Protein AF-A0A949JCH0-F1 (afdb_monomer_lite)

Foldseek 3Di:
DVVVVVVVVVVVVVVVVVVVVVVLVVLLVVVCVCDVDLVSLLVPDPLVVLVVCCVVVRLVRSLVVSCVVRVNDDSVSSSVSSVPRD

Structure (mmCIF, N/CA/C/O backbone):
data_AF-A0A949JCH0-F1
#
_entry.id   AF-A0A949JCH0-F1
#
loop_
_atom_site.group_PDB
_atom_site.id
_atom_site.type_symbol
_atom_site.label_atom_id
_atom_site.label_alt_id
_atom_site.label_comp_id
_atom_site.label_asym_id
_atom_site.label_entity_id
_atom_site.label_seq_id
_atom_site.pdbx_PDB_ins_code
_atom_site.Cartn_x
_atom_site.Cartn_y
_atom_site.Cartn_z
_atom_site.occupancy
_atom_site.B_iso_or_equiv
_atom_site.auth_seq_id
_atom_site.auth_comp_id
_atom_site.auth_asym_id
_atom_site.auth_atom_id
_atom_site.pdbx_PDB_model_num
ATOM 1 N N . MET A 1 1 ? 33.868 -33.322 -7.072 1.00 67.56 1 MET A N 1
ATOM 2 C CA . MET A 1 1 ? 32.392 -33.202 -7.104 1.00 67.56 1 MET A CA 1
ATOM 3 C C . MET A 1 1 ? 31.849 -32.153 -6.136 1.00 67.56 1 MET A C 1
ATOM 5 O O . MET A 1 1 ? 31.198 -31.236 -6.609 1.00 67.56 1 MET A O 1
ATOM 9 N N . LEU A 1 2 ? 32.163 -32.200 -4.832 1.00 77.12 2 LEU A N 1
ATOM 10 C CA . LEU A 1 2 ? 31.628 -31.249 -3.835 1.00 77.12 2 LEU A CA 1
ATOM 11 C C . LEU A 1 2 ? 31.887 -29.760 -4.161 1.00 77.12 2 LEU A C 1
ATOM 13 O O . LEU A 1 2 ? 30.979 -28.943 -4.068 1.00 77.12 2 LEU A O 1
ATOM 17 N N . LYS A 1 3 ? 33.099 -29.415 -4.623 1.00 75.69 3 LYS A N 1
ATOM 18 C CA . LYS A 1 3 ? 33.450 -28.042 -5.043 1.00 75.69 3 LYS A CA 1
ATOM 19 C C . LYS A 1 3 ? 32.609 -27.540 -6.227 1.00 75.69 3 LYS A C 1
ATOM 21 O O . LYS A 1 3 ? 32.274 -26.366 -6.271 1.00 75.69 3 LYS A O 1
ATOM 26 N N . LEU A 1 4 ? 32.245 -28.429 -7.157 1.00 85.75 4 LEU A N 1
ATOM 27 C CA . LEU A 1 4 ? 31.433 -28.085 -8.329 1.00 85.75 4 LEU A CA 1
ATOM 28 C C . LEU A 1 4 ? 29.976 -27.803 -7.924 1.00 85.75 4 LEU A C 1
ATOM 30 O O . LEU A 1 4 ? 29.377 -26.845 -8.396 1.00 85.75 4 LEU A O 1
ATOM 34 N N . ILE A 1 5 ? 29.442 -28.607 -6.997 1.00 86.31 5 ILE A N 1
ATOM 35 C CA . ILE A 1 5 ? 28.094 -28.432 -6.437 1.00 86.31 5 ILE A CA 1
ATOM 36 C C . ILE A 1 5 ? 28.009 -27.115 -5.656 1.00 86.31 5 ILE A C 1
ATOM 38 O O . ILE A 1 5 ? 27.066 -26.356 -5.849 1.00 86.31 5 ILE A O 1
ATOM 42 N N . LEU A 1 6 ? 29.017 -26.806 -4.831 1.00 88.69 6 LEU A N 1
ATOM 43 C CA . LEU A 1 6 ? 29.066 -25.554 -4.071 1.00 88.69 6 LEU A CA 1
ATOM 44 C C . LEU A 1 6 ? 29.033 -24.325 -4.994 1.00 88.69 6 LEU A C 1
ATOM 46 O O . LEU A 1 6 ? 28.253 -23.405 -4.764 1.00 88.69 6 LEU A O 1
ATOM 50 N N . VAL A 1 7 ? 29.839 -24.327 -6.061 1.00 90.00 7 VAL A N 1
ATOM 51 C CA . VAL A 1 7 ? 29.855 -23.237 -7.051 1.00 90.00 7 VAL A CA 1
ATOM 52 C C . VAL A 1 7 ? 28.489 -23.090 -7.720 1.00 90.00 7 VAL A C 1
ATOM 54 O O . VAL A 1 7 ? 27.992 -21.974 -7.847 1.00 90.00 7 VAL A O 1
ATOM 57 N N . LEU A 1 8 ? 27.846 -24.199 -8.088 1.00 91.00 8 LEU A N 1
ATOM 58 C CA . LEU A 1 8 ? 26.534 -24.175 -8.731 1.00 91.00 8 LEU A CA 1
ATOM 59 C C . LEU A 1 8 ? 25.443 -23.608 -7.807 1.00 91.00 8 LEU A C 1
ATOM 61 O O . LEU A 1 8 ? 24.620 -22.813 -8.253 1.00 91.00 8 LEU A O 1
ATOM 65 N N . VAL A 1 9 ? 25.475 -23.949 -6.514 1.00 91.25 9 VAL A N 1
ATOM 66 C CA . VAL A 1 9 ? 24.555 -23.401 -5.502 1.00 91.25 9 VAL A CA 1
ATOM 67 C C . VAL A 1 9 ? 24.759 -21.895 -5.322 1.00 91.25 9 VAL A C 1
ATOM 69 O O . VAL A 1 9 ? 23.783 -21.150 -5.290 1.00 91.25 9 VAL A O 1
ATOM 72 N N . VAL A 1 10 ? 26.010 -21.429 -5.252 1.00 89.88 10 VAL A N 1
ATOM 73 C CA . VAL A 1 10 ? 26.321 -19.995 -5.109 1.00 89.88 10 VAL A CA 1
ATOM 74 C C . VAL A 1 10 ? 25.869 -19.206 -6.339 1.00 89.88 10 VAL A C 1
ATOM 76 O O . VAL A 1 10 ? 25.252 -18.151 -6.198 1.00 89.88 10 VAL A O 1
ATOM 79 N N . VAL A 1 11 ? 26.114 -19.730 -7.544 1.00 89.69 11 VAL A N 1
ATOM 80 C CA . VAL A 1 11 ? 25.656 -19.107 -8.795 1.00 89.69 11 VAL A CA 1
ATOM 81 C C . VAL A 1 11 ? 24.128 -19.073 -8.860 1.00 89.69 11 VAL A C 1
ATOM 83 O O . VAL A 1 11 ? 23.562 -18.026 -9.161 1.00 89.69 11 VAL A O 1
ATOM 86 N N . ALA A 1 12 ? 23.445 -20.169 -8.518 1.00 87.06 12 ALA A N 1
ATOM 87 C CA . ALA A 1 12 ? 21.984 -20.207 -8.485 1.00 87.06 12 ALA A CA 1
ATOM 88 C C . ALA A 1 12 ? 21.405 -19.196 -7.482 1.00 87.06 12 ALA A C 1
ATOM 90 O O . ALA A 1 12 ? 20.474 -18.465 -7.818 1.00 87.06 12 ALA A O 1
ATOM 91 N N . ALA A 1 13 ? 21.988 -19.096 -6.283 1.00 83.56 13 ALA A N 1
ATOM 92 C CA . ALA A 1 13 ? 21.584 -18.119 -5.275 1.00 83.56 13 ALA A CA 1
ATOM 93 C C . ALA A 1 13 ? 21.769 -16.672 -5.763 1.00 83.56 13 ALA A C 1
ATOM 95 O O . ALA A 1 13 ? 20.866 -15.856 -5.600 1.00 83.56 13 ALA A O 1
ATOM 96 N N . LEU A 1 14 ? 22.893 -16.359 -6.416 1.00 84.00 14 LEU A N 1
ATOM 97 C CA . LEU A 1 14 ? 23.147 -15.041 -7.017 1.00 84.00 14 LEU A CA 1
ATOM 98 C C . LEU A 1 14 ? 22.146 -14.695 -8.129 1.00 84.00 14 LEU A C 1
ATOM 100 O O . LEU A 1 14 ? 21.653 -13.571 -8.200 1.00 84.00 14 LEU A O 1
ATOM 104 N N . VAL A 1 15 ? 21.810 -15.659 -8.987 1.00 82.31 15 VAL A N 1
ATOM 105 C CA . VAL A 1 15 ? 20.798 -15.458 -10.034 1.00 82.31 15 VAL A CA 1
ATOM 106 C C . VAL A 1 15 ? 19.421 -15.213 -9.407 1.00 82.31 15 VAL A C 1
ATOM 108 O O . VAL A 1 15 ? 18.721 -14.285 -9.809 1.00 82.31 15 VAL A O 1
ATOM 111 N N . LEU A 1 16 ? 19.049 -15.971 -8.373 1.00 78.75 16 LEU A N 1
ATOM 112 C CA . LEU A 1 16 ? 17.798 -15.784 -7.630 1.00 78.75 16 LEU A CA 1
ATOM 113 C C . LEU A 1 16 ? 17.710 -14.397 -6.965 1.00 78.75 16 LEU A C 1
ATOM 115 O O . LEU A 1 16 ? 16.662 -13.748 -7.040 1.00 78.75 16 LEU A O 1
ATOM 119 N N . THR A 1 17 ? 18.789 -13.888 -6.362 1.00 74.44 17 THR A N 1
ATOM 120 C CA . THR A 1 17 ? 18.787 -12.538 -5.765 1.00 74.44 17 THR A CA 1
ATOM 121 C C . THR A 1 17 ? 18.711 -11.428 -6.821 1.00 74.44 17 THR A C 1
ATOM 123 O O . THR A 1 17 ? 18.028 -10.418 -6.625 1.00 74.44 17 THR A O 1
ATOM 126 N N . MET A 1 18 ? 19.331 -11.613 -7.988 1.00 71.25 18 MET A N 1
ATOM 127 C CA . MET A 1 18 ? 19.203 -10.674 -9.109 1.00 71.25 18 MET A CA 1
ATOM 128 C C . MET A 1 18 ? 17.790 -10.651 -9.705 1.00 71.25 18 MET A C 1
ATOM 130 O O . MET A 1 18 ? 17.248 -9.580 -9.982 1.00 71.25 18 MET A O 1
ATOM 134 N N . VAL A 1 19 ? 17.162 -11.813 -9.884 1.00 75.25 19 VAL A N 1
ATOM 135 C CA . VAL A 1 19 ? 15.796 -11.896 -10.422 1.00 75.25 19 VAL A CA 1
ATOM 136 C C . VAL A 1 19 ? 14.794 -11.260 -9.458 1.00 75.25 19 VAL A C 1
ATOM 138 O O . VAL A 1 19 ? 13.979 -10.435 -9.870 1.00 75.25 19 VAL A O 1
ATOM 141 N N . THR A 1 20 ? 14.895 -11.564 -8.163 1.00 74.06 20 THR A N 1
ATOM 142 C CA . THR A 1 20 ? 13.997 -10.998 -7.141 1.00 74.06 20 THR A CA 1
ATOM 143 C C . THR A 1 20 ? 14.143 -9.482 -7.005 1.00 74.06 20 THR A C 1
ATOM 145 O O . THR A 1 20 ? 13.135 -8.780 -6.908 1.00 74.06 20 THR A O 1
ATOM 148 N N . SER A 1 21 ? 15.364 -8.945 -7.077 1.00 72.69 21 SER A N 1
ATOM 149 C CA . SER A 1 21 ? 15.592 -7.493 -7.045 1.00 72.69 21 SER A CA 1
ATOM 150 C C . SER A 1 21 ? 15.061 -6.780 -8.292 1.00 72.69 21 SER A C 1
ATOM 152 O O . SER A 1 21 ? 14.447 -5.716 -8.174 1.00 72.69 21 SER A O 1
ATOM 154 N N . ARG A 1 22 ? 15.213 -7.374 -9.484 1.00 76.06 22 ARG A N 1
ATOM 155 C CA . ARG A 1 22 ? 14.648 -6.822 -10.725 1.00 76.06 22 ARG A CA 1
ATOM 156 C C . ARG A 1 22 ? 13.120 -6.813 -10.702 1.00 76.06 22 ARG A C 1
ATOM 158 O O . ARG A 1 22 ? 12.523 -5.798 -11.052 1.00 76.06 22 ARG A O 1
ATOM 165 N N . MET A 1 23 ? 12.497 -7.896 -10.238 1.00 76.69 23 MET A N 1
ATOM 166 C CA . MET A 1 23 ? 11.041 -7.967 -10.088 1.00 76.69 23 MET A CA 1
ATOM 167 C C . MET A 1 23 ? 10.526 -6.951 -9.064 1.00 76.69 23 MET A C 1
ATOM 169 O O . MET A 1 23 ? 9.532 -6.280 -9.322 1.00 76.69 23 MET A O 1
ATOM 173 N N . ALA A 1 24 ? 11.210 -6.787 -7.927 1.00 74.06 24 ALA A N 1
ATOM 174 C CA . ALA A 1 24 ? 10.841 -5.786 -6.926 1.00 74.06 24 ALA A CA 1
ATOM 175 C C . ALA A 1 24 ? 10.923 -4.356 -7.483 1.00 74.06 24 ALA A C 1
ATOM 177 O O . ALA A 1 24 ? 10.074 -3.518 -7.179 1.00 74.06 24 ALA A O 1
ATOM 178 N N . ARG A 1 25 ? 11.923 -4.082 -8.328 1.00 79.56 25 ARG A N 1
ATOM 179 C CA . ARG A 1 25 ? 12.061 -2.792 -9.009 1.00 79.56 25 ARG A CA 1
ATOM 180 C C . ARG A 1 25 ? 10.940 -2.552 -10.017 1.00 79.56 25 ARG A C 1
ATOM 182 O O . ARG A 1 25 ? 10.329 -1.492 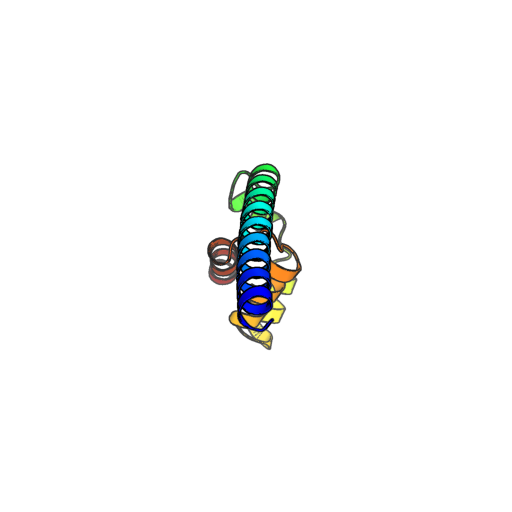-9.969 1.00 79.56 25 ARG A O 1
ATOM 189 N N . GLN A 1 26 ? 10.635 -3.531 -10.867 1.00 82.88 26 GLN A N 1
ATOM 190 C CA . GLN A 1 26 ? 9.525 -3.427 -11.822 1.00 82.88 26 GLN A CA 1
ATOM 191 C C . GLN A 1 26 ? 8.191 -3.196 -11.112 1.00 82.88 26 GLN A C 1
ATOM 193 O O . GLN A 1 26 ? 7.459 -2.289 -11.482 1.00 82.88 26 GLN A O 1
ATOM 198 N N . ARG A 1 27 ? 7.928 -3.934 -10.029 1.00 77.25 27 ARG A N 1
ATOM 199 C CA . ARG A 1 27 ? 6.719 -3.760 -9.214 1.00 77.25 27 ARG A CA 1
ATOM 200 C C . ARG A 1 27 ? 6.610 -2.366 -8.609 1.00 77.25 27 ARG A C 1
ATOM 202 O O . ARG A 1 27 ? 5.531 -1.791 -8.608 1.00 77.25 27 ARG A O 1
ATOM 209 N N . ARG A 1 28 ? 7.718 -1.794 -8.127 1.00 77.44 28 ARG A N 1
ATOM 210 C CA . ARG A 1 28 ? 7.735 -0.401 -7.653 1.00 77.44 28 ARG A CA 1
ATOM 211 C C . ARG A 1 28 ? 7.443 0.588 -8.774 1.00 77.44 28 ARG A C 1
ATOM 213 O O . ARG A 1 28 ? 6.672 1.512 -8.568 1.00 77.44 28 ARG A O 1
ATOM 220 N N . GLU A 1 29 ? 8.036 0.392 -9.947 1.00 85.69 29 GLU A N 1
ATOM 221 C CA . GLU A 1 29 ? 7.776 1.248 -11.107 1.00 85.69 29 GLU A CA 1
ATOM 222 C C . GLU A 1 29 ? 6.311 1.152 -11.559 1.00 85.69 29 GLU A C 1
ATOM 224 O O . GLU A 1 29 ? 5.702 2.168 -11.880 1.00 85.69 29 GLU A O 1
ATOM 229 N N . GLU A 1 30 ? 5.724 -0.044 -11.545 1.00 85.88 30 GLU A N 1
ATOM 230 C CA . GLU A 1 30 ? 4.301 -0.267 -11.819 1.00 85.88 30 GLU A CA 1
ATOM 231 C C . GLU A 1 30 ? 3.407 0.379 -10.757 1.00 85.88 30 GLU A C 1
ATOM 233 O O . GLU A 1 30 ? 2.437 1.048 -11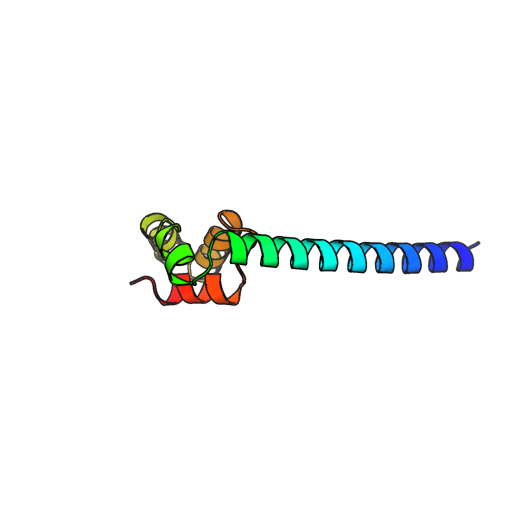.110 1.00 85.88 30 GLU A O 1
ATOM 238 N N . PHE A 1 31 ? 3.755 0.249 -9.474 1.00 86.19 31 PHE A N 1
ATOM 239 C CA . PHE A 1 31 ? 3.043 0.899 -8.376 1.00 86.19 31 PHE A CA 1
ATOM 240 C C . PHE A 1 31 ? 3.054 2.418 -8.529 1.00 86.19 31 PHE A C 1
ATOM 242 O O . PHE A 1 31 ? 1.991 3.022 -8.511 1.00 86.19 31 PHE A O 1
ATOM 249 N N . SER A 1 32 ? 4.218 3.027 -8.773 1.00 86.00 32 SER A N 1
ATOM 250 C CA . SER A 1 32 ? 4.334 4.475 -8.985 1.00 86.00 32 SER A CA 1
ATOM 251 C C . SER A 1 32 ? 3.646 4.958 -10.264 1.00 86.00 32 SER A C 1
ATOM 253 O O . SER A 1 32 ? 3.231 6.108 -10.335 1.00 86.00 32 SER A O 1
ATOM 255 N N . ARG A 1 33 ? 3.509 4.106 -11.291 1.00 89.38 33 ARG A N 1
ATOM 256 C CA . ARG A 1 33 ? 2.694 4.432 -12.474 1.00 89.38 33 ARG A CA 1
ATOM 257 C C . ARG A 1 33 ? 1.198 4.365 -12.179 1.00 89.38 33 ARG A C 1
ATOM 259 O O . ARG A 1 33 ? 0.455 5.180 -12.711 1.00 89.38 33 ARG A O 1
ATOM 266 N N . ARG A 1 34 ? 0.759 3.382 -11.384 1.00 89.00 34 ARG A N 1
ATOM 267 C CA . ARG A 1 34 ? -0.654 3.184 -11.022 1.00 89.00 34 ARG A CA 1
ATOM 268 C C . ARG A 1 34 ? -1.126 4.203 -9.983 1.00 89.00 34 ARG A C 1
ATOM 270 O O . ARG A 1 34 ? -2.263 4.647 -10.059 1.00 89.00 34 ARG A O 1
ATOM 277 N N . PHE A 1 35 ? -0.246 4.575 -9.061 1.00 91.81 35 PHE A N 1
ATOM 278 C CA . PHE A 1 35 ? -0.477 5.536 -7.989 1.00 91.81 35 PHE A CA 1
ATOM 279 C C . PHE A 1 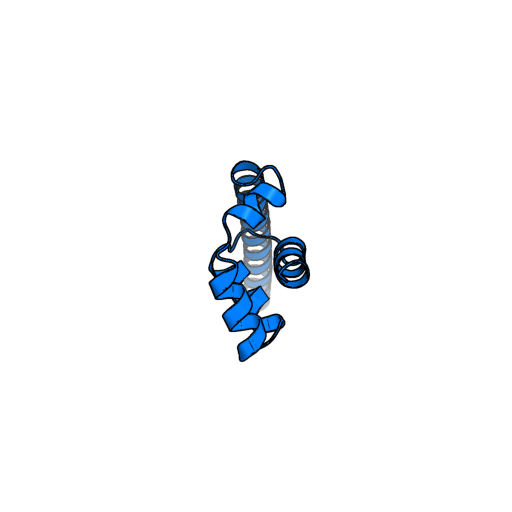35 ? 0.665 6.564 -7.988 1.00 91.81 35 PHE A C 1
ATOM 281 O O . PHE A 1 35 ? 1.685 6.360 -7.321 1.00 91.81 35 PHE A O 1
ATOM 288 N N . PRO A 1 36 ? 0.540 7.638 -8.788 1.00 89.19 36 PRO A N 1
ATOM 289 C CA . PRO A 1 36 ? 1.545 8.697 -8.858 1.00 89.19 36 PRO A CA 1
ATOM 290 C C . PRO A 1 36 ? 1.776 9.395 -7.517 1.00 89.19 36 PRO A C 1
ATOM 292 O O . PRO A 1 36 ? 2.895 9.829 -7.234 1.00 89.19 36 PRO A O 1
ATOM 295 N N . THR A 1 37 ? 0.729 9.493 -6.698 1.00 92.56 37 THR A N 1
ATOM 296 C CA . THR A 1 37 ? 0.783 10.056 -5.349 1.00 92.56 37 THR A CA 1
ATOM 297 C C . THR A 1 37 ? 0.361 9.034 -4.298 1.00 92.56 37 THR A C 1
ATOM 299 O O . THR A 1 37 ? -0.272 8.017 -4.593 1.00 92.56 37 THR A O 1
ATOM 302 N N . TYR A 1 38 ? 0.726 9.304 -3.045 1.00 90.75 38 TYR A N 1
ATOM 303 C CA . TYR A 1 38 ? 0.289 8.481 -1.922 1.00 90.75 38 TYR A CA 1
ATOM 304 C C . TYR A 1 38 ? -1.234 8.562 -1.742 1.00 90.75 38 TYR A C 1
ATOM 306 O O . TYR A 1 38 ? -1.879 7.570 -1.417 1.00 90.75 38 TYR A O 1
ATOM 314 N N . GLU 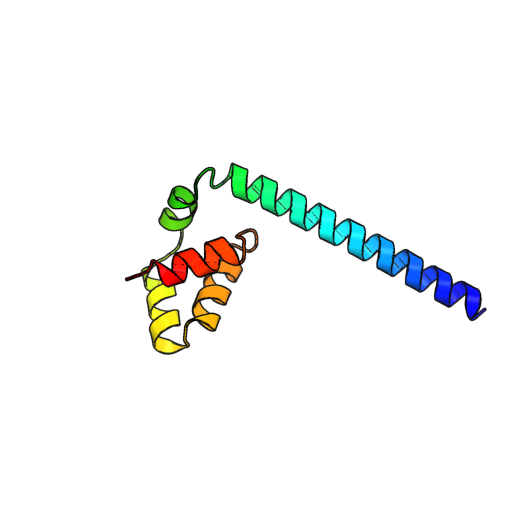A 1 39 ? -1.806 9.730 -2.006 1.00 93.56 39 GLU A N 1
ATOM 315 C CA . GLU A 1 39 ? -3.228 10.016 -1.899 1.00 93.56 39 GLU A CA 1
ATOM 316 C C . GLU A 1 39 ? -4.043 9.178 -2.902 1.00 93.56 39 GLU A C 1
ATOM 318 O O . GLU A 1 39 ? -5.090 8.646 -2.536 1.00 93.56 39 GLU A O 1
ATOM 323 N N . ASP A 1 40 ? -3.527 8.963 -4.120 1.00 93.88 40 ASP A N 1
ATOM 324 C CA . ASP A 1 40 ? -4.151 8.075 -5.119 1.00 93.88 40 ASP A CA 1
ATOM 325 C C . ASP A 1 40 ? -4.219 6.619 -4.629 1.00 93.88 40 ASP A C 1
ATOM 327 O O . ASP A 1 40 ? -5.218 5.916 -4.821 1.00 93.88 40 ASP A O 1
ATOM 331 N N . PHE A 1 41 ? -3.145 6.161 -3.977 1.00 93.75 41 PHE A N 1
ATOM 332 C CA . PHE A 1 41 ? -3.109 4.851 -3.335 1.00 93.75 41 PHE A CA 1
ATOM 333 C C . PHE A 1 41 ? -4.121 4.790 -2.186 1.00 93.75 41 PHE A C 1
ATOM 335 O O . PHE A 1 41 ? -4.974 3.902 -2.179 1.00 93.75 41 PHE A O 1
ATOM 342 N N . ALA A 1 42 ? -4.078 5.753 -1.262 1.00 94.06 42 ALA A N 1
ATOM 343 C CA . ALA A 1 42 ? -4.941 5.794 -0.086 1.00 94.06 42 ALA A CA 1
ATOM 344 C C . ALA A 1 42 ? -6.436 5.815 -0.447 1.00 94.06 42 ALA A C 1
ATOM 346 O O . ALA A 1 42 ? -7.230 5.140 0.206 1.00 94.06 42 ALA A O 1
ATOM 347 N N . ALA A 1 43 ? -6.814 6.517 -1.520 1.00 94.50 43 ALA A N 1
ATOM 348 C CA . ALA A 1 43 ? -8.191 6.577 -2.012 1.00 94.50 43 ALA A CA 1
ATOM 349 C C . ALA A 1 43 ? -8.715 5.240 -2.572 1.00 94.50 43 ALA A C 1
ATOM 351 O O . ALA A 1 43 ? -9.926 5.046 -2.665 1.00 94.50 43 ALA A O 1
ATOM 352 N N . THR A 1 44 ? -7.823 4.321 -2.955 1.00 94.19 44 THR A N 1
ATOM 353 C CA . THR A 1 44 ? -8.187 3.020 -3.544 1.00 94.19 44 THR A CA 1
ATOM 354 C C . THR A 1 44 ? -8.290 1.909 -2.495 1.00 94.19 44 THR A C 1
ATOM 356 O O . THR A 1 44 ? -8.933 0.886 -2.733 1.00 94.19 44 THR A O 1
ATOM 359 N N . VAL A 1 45 ? -7.649 2.075 -1.337 1.00 94.88 45 VAL A N 1
ATOM 360 C CA . VAL A 1 45 ? -7.681 1.071 -0.270 1.00 94.88 45 VAL A CA 1
ATOM 361 C C . VAL A 1 45 ? -9.028 1.124 0.460 1.00 94.88 45 VAL A C 1
ATOM 363 O O . VAL A 1 45 ? -9.513 2.192 0.830 1.00 94.88 45 VAL A O 1
ATOM 366 N N . ASP A 1 46 ? -9.621 -0.045 0.714 1.00 96.06 46 ASP A N 1
ATOM 367 C CA . ASP A 1 46 ? -10.847 -0.176 1.509 1.00 96.06 46 ASP A CA 1
ATOM 368 C C . ASP A 1 46 ? -10.574 0.130 2.991 1.00 96.06 46 ASP A C 1
ATOM 370 O O . ASP A 1 46 ? -10.231 -0.747 3.790 1.00 96.06 46 ASP A O 1
ATOM 374 N N . GLY A 1 47 ? -10.738 1.398 3.366 1.00 96.31 47 GLY A N 1
ATOM 375 C CA . GLY A 1 47 ? -10.473 1.862 4.725 1.00 96.31 47 GLY A CA 1
ATOM 376 C C . GLY A 1 47 ? -11.350 1.204 5.786 1.00 96.31 47 GLY A C 1
ATOM 377 O O . GLY A 1 47 ? -10.881 0.967 6.897 1.00 96.31 47 GLY A O 1
ATOM 378 N N . SER A 1 48 ? -12.595 0.844 5.458 1.00 96.81 48 SER A N 1
ATOM 379 C CA . SER A 1 48 ? -13.497 0.176 6.402 1.00 96.81 48 SER A CA 1
ATOM 380 C C . SER 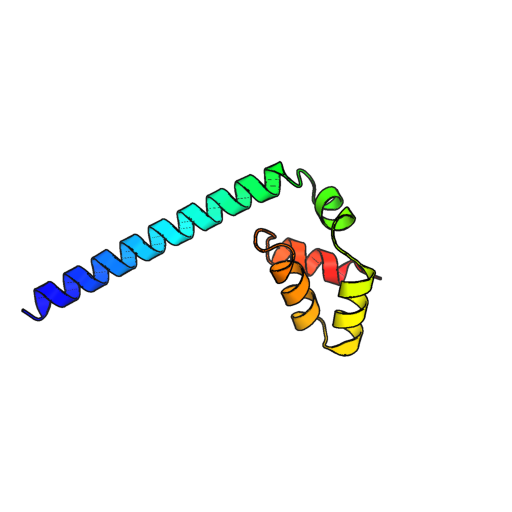A 1 48 ? -13.023 -1.240 6.719 1.00 96.81 48 SER A C 1
ATOM 382 O O . SER A 1 48 ? -12.967 -1.617 7.892 1.00 96.81 48 SER A O 1
ATOM 384 N N . LYS A 1 49 ? -12.611 -2.002 5.699 1.00 97.25 49 LYS A N 1
ATOM 385 C CA . LYS A 1 49 ? -12.005 -3.329 5.878 1.00 97.25 49 LYS A CA 1
ATOM 386 C C . LYS A 1 49 ? -10.728 -3.246 6.709 1.00 97.25 49 LYS A C 1
ATOM 388 O O . LYS A 1 49 ? -10.565 -4.008 7.661 1.00 97.25 49 LYS A O 1
ATOM 393 N N . ILE A 1 50 ? -9.822 -2.329 6.365 1.00 97.94 50 ILE A N 1
ATOM 394 C CA . ILE A 1 50 ? -8.534 -2.211 7.059 1.00 97.94 50 ILE A CA 1
ATOM 395 C C . ILE A 1 50 ? -8.725 -1.784 8.515 1.00 97.94 50 ILE A C 1
ATOM 397 O O . ILE A 1 50 ? -8.074 -2.345 9.396 1.00 97.94 50 ILE A O 1
ATOM 401 N N . ARG A 1 51 ? -9.658 -0.866 8.789 1.00 97.44 51 ARG A N 1
ATOM 402 C CA . ARG A 1 51 ? -10.021 -0.466 10.152 1.00 97.44 51 ARG A CA 1
ATOM 403 C C . ARG A 1 51 ? -10.566 -1.636 10.966 1.00 97.44 51 ARG A C 1
ATOM 405 O O . ARG A 1 51 ? -10.087 -1.874 12.067 1.00 97.44 51 ARG A O 1
ATOM 412 N N . ALA A 1 52 ? -11.485 -2.420 10.403 1.00 97.69 52 ALA A N 1
ATOM 413 C CA . ALA A 1 52 ? -12.035 -3.591 11.086 1.00 97.69 52 ALA A CA 1
ATOM 414 C C . ALA A 1 52 ? -10.945 -4.611 11.465 1.00 97.69 52 ALA A C 1
ATOM 416 O O . ALA A 1 52 ? -10.930 -5.116 12.587 1.00 97.69 52 ALA A O 1
ATOM 417 N N . VAL A 1 53 ? -9.994 -4.875 10.560 1.00 98.19 53 VAL A N 1
ATOM 418 C CA . VAL A 1 53 ? -8.852 -5.760 10.846 1.00 98.19 53 VAL A CA 1
ATOM 419 C C . VAL A 1 53 ? -7.920 -5.140 11.886 1.00 98.19 53 VAL A C 1
ATOM 421 O O . VAL A 1 53 ? -7.459 -5.840 12.783 1.00 98.19 53 VAL A O 1
ATOM 424 N N . ARG A 1 54 ? -7.639 -3.835 11.802 1.00 97.56 54 ARG A N 1
ATOM 425 C CA . ARG A 1 54 ? -6.791 -3.137 12.778 1.00 97.56 54 ARG A CA 1
ATOM 426 C C . ARG A 1 54 ? -7.373 -3.238 14.183 1.00 97.56 54 ARG A C 1
ATOM 428 O O . ARG A 1 54 ? -6.635 -3.545 15.114 1.00 97.56 54 ARG A O 1
ATOM 435 N N . ASP A 1 55 ? -8.670 -3.002 14.319 1.00 97.38 55 ASP A N 1
ATOM 436 C CA . ASP A 1 55 ? -9.341 -2.951 15.614 1.00 97.38 55 ASP A CA 1
ATOM 437 C C . ASP A 1 55 ? -9.573 -4.363 16.190 1.00 97.38 55 ASP A C 1
ATOM 439 O O . ASP A 1 55 ? -9.583 -4.536 17.408 1.00 97.38 55 ASP A O 1
ATOM 443 N N . GLY A 1 56 ? -9.714 -5.384 15.333 1.00 98.12 56 GLY A N 1
ATOM 444 C CA . GLY A 1 56 ? -9.913 -6.779 15.744 1.00 98.12 56 GLY A CA 1
ATOM 445 C C . GLY A 1 56 ? -8.628 -7.597 15.943 1.00 98.12 56 GLY A C 1
ATOM 446 O O . GLY A 1 56 ? -8.516 -8.352 16.906 1.00 98.12 56 GLY A O 1
ATOM 447 N N . GLU A 1 57 ? -7.656 -7.465 15.040 1.00 97.94 57 GLU A N 1
ATOM 448 C CA . GLU A 1 57 ? -6.441 -8.300 14.974 1.00 97.94 57 GLU A CA 1
ATOM 449 C C . GLU A 1 57 ? -5.144 -7.506 15.197 1.00 97.94 57 GLU A C 1
ATOM 451 O O . GLU A 1 57 ? -4.064 -8.079 15.379 1.00 97.94 57 GLU A O 1
ATOM 456 N N . GLY A 1 58 ? -5.233 -6.177 15.200 1.00 97.62 58 GLY A N 1
ATOM 457 C CA . GLY A 1 58 ? -4.127 -5.281 15.486 1.00 97.62 58 GLY A CA 1
ATOM 458 C C . GLY A 1 58 ? -3.398 -4.745 14.255 1.00 97.62 58 GLY A C 1
ATOM 459 O O . GLY A 1 58 ? -3.589 -5.145 13.104 1.00 97.62 58 GLY A O 1
ATOM 460 N N . MET A 1 59 ? -2.480 -3.823 14.537 1.00 97.38 59 MET A N 1
ATOM 461 C CA . MET A 1 59 ? -1.753 -3.030 13.544 1.00 97.38 59 MET A CA 1
ATOM 462 C C . MET A 1 59 ? -1.008 -3.873 12.500 1.00 97.38 59 MET A C 1
ATOM 464 O O . MET A 1 59 ? -1.074 -3.619 11.298 1.00 97.38 59 MET A O 1
ATOM 468 N N . VAL A 1 60 ? -0.294 -4.908 12.947 1.00 97.81 60 VAL A N 1
ATOM 469 C CA . VAL A 1 60 ? 0.514 -5.749 12.051 1.00 97.81 60 VAL A CA 1
ATOM 470 C C . VAL A 1 60 ? -0.370 -6.540 11.085 1.00 97.81 60 VAL A C 1
ATOM 472 O O . VAL A 1 60 ? 0.013 -6.721 9.929 1.00 97.81 60 VAL A O 1
ATOM 475 N N . ALA A 1 61 ? -1.539 -7.002 11.537 1.00 98.12 61 ALA A N 1
ATOM 476 C CA . ALA A 1 61 ? -2.494 -7.704 10.687 1.00 98.12 61 ALA A CA 1
ATOM 477 C C . ALA A 1 61 ? -3.064 -6.761 9.620 1.00 98.12 61 ALA A C 1
ATOM 479 O O . ALA A 1 61 ? -3.017 -7.086 8.436 1.00 98.12 61 ALA A O 1
ATOM 480 N N . ALA A 1 62 ? -3.465 -5.549 10.007 1.00 98.00 62 ALA A N 1
ATOM 481 C CA . ALA A 1 62 ? -3.954 -4.535 9.074 1.00 98.00 62 ALA A CA 1
ATOM 482 C C . ALA A 1 62 ? -2.922 -4.181 7.988 1.00 98.00 62 ALA A C 1
ATOM 484 O O . ALA A 1 62 ? -3.236 -4.224 6.799 1.00 98.00 62 ALA A O 1
ATOM 485 N N . VAL A 1 63 ? -1.658 -3.944 8.363 1.00 97.69 63 VAL A N 1
ATOM 486 C CA . VAL A 1 63 ? -0.576 -3.685 7.392 1.00 97.69 63 VAL A CA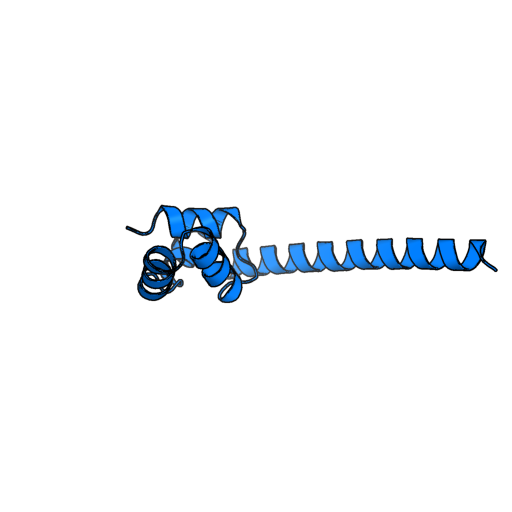 1
ATOM 487 C C . VAL A 1 63 ? -0.363 -4.876 6.451 1.00 97.69 63 VAL A C 1
ATOM 489 O O . VAL A 1 63 ? -0.100 -4.690 5.261 1.00 97.69 63 VAL A O 1
ATOM 492 N N . LYS A 1 64 ? -0.480 -6.114 6.951 1.00 97.38 64 LYS A N 1
ATOM 493 C CA . LYS A 1 64 ? -0.394 -7.315 6.108 1.00 97.38 64 LYS A CA 1
ATOM 494 C C . LYS A 1 64 ? -1.547 -7.399 5.114 1.00 97.38 64 LYS A C 1
ATOM 496 O O . LYS A 1 64 ? -1.293 -7.780 3.977 1.00 97.38 64 LYS A O 1
ATOM 501 N N . VAL A 1 65 ? -2.765 -7.035 5.512 1.00 97.94 65 VAL A N 1
ATOM 502 C CA . VAL A 1 65 ? -3.926 -7.022 4.611 1.00 97.94 65 VAL A CA 1
ATOM 503 C C . VAL A 1 65 ? -3.751 -5.972 3.517 1.00 97.94 65 VAL A C 1
ATOM 505 O O . VAL A 1 65 ? -3.898 -6.314 2.348 1.00 97.94 65 VAL A O 1
ATOM 508 N N . VAL A 1 66 ? -3.311 -4.752 3.853 1.00 96.75 66 VAL A N 1
ATOM 509 C CA . VAL A 1 66 ? -2.989 -3.720 2.846 1.00 96.75 66 VAL A CA 1
ATOM 510 C C . VAL A 1 66 ? -1.990 -4.253 1.817 1.00 96.75 66 VAL A C 1
ATOM 512 O O . VAL A 1 66 ? -2.180 -4.094 0.617 1.00 96.75 66 VAL A O 1
ATOM 515 N N . ARG A 1 67 ? -0.943 -4.951 2.265 1.00 94.88 67 ARG A N 1
ATOM 516 C CA . ARG A 1 67 ? 0.068 -5.535 1.370 1.00 94.88 67 ARG A CA 1
ATOM 517 C C . ARG A 1 67 ? -0.376 -6.814 0.664 1.00 94.88 67 ARG A C 1
ATOM 519 O O . ARG A 1 67 ? 0.274 -7.213 -0.296 1.00 94.88 67 ARG A O 1
ATOM 526 N N . ALA A 1 68 ? -1.426 -7.479 1.131 1.00 94.94 68 ALA A N 1
ATOM 527 C CA . ALA A 1 68 ? -2.032 -8.596 0.418 1.00 94.94 68 ALA A CA 1
ATOM 528 C C . ALA A 1 68 ? -2.887 -8.081 -0.747 1.00 94.94 68 ALA A C 1
ATOM 530 O O . ALA A 1 68 ? -2.800 -8.623 -1.847 1.00 94.94 68 ALA A O 1
ATOM 531 N N . ASP A 1 69 ? -3.638 -7.002 -0.516 1.00 94.12 69 ASP A N 1
ATOM 532 C CA . ASP A 1 69 ? -4.459 -6.340 -1.532 1.00 94.12 69 ASP A CA 1
ATOM 533 C C . ASP A 1 69 ? -3.594 -5.539 -2.529 1.00 94.12 69 ASP A C 1
ATOM 535 O O . ASP A 1 69 ? -3.895 -5.488 -3.722 1.00 94.12 69 ASP A O 1
ATOM 539 N N . PHE A 1 70 ? -2.474 -4.970 -2.061 1.00 91.62 70 PHE A N 1
ATOM 540 C CA . PHE A 1 70 ? -1.510 -4.203 -2.857 1.00 91.62 70 PHE A CA 1
ATOM 541 C C . PHE A 1 70 ? -0.074 -4.721 -2.641 1.00 91.62 70 PHE A C 1
ATOM 543 O O . PHE A 1 70 ? 0.715 -4.102 -1.919 1.00 91.62 70 PHE A O 1
ATOM 550 N N . PRO A 1 71 ? 0.315 -5.844 -3.276 1.00 89.25 71 PRO A N 1
ATOM 551 C CA . PRO A 1 71 ? 1.628 -6.471 -3.079 1.00 89.25 71 PRO A CA 1
ATOM 552 C C . PRO A 1 71 ? 2.819 -5.582 -3.436 1.00 89.25 71 PRO A C 1
ATOM 554 O O . PRO A 1 71 ? 3.929 -5.789 -2.936 1.00 89.25 71 PRO A O 1
ATOM 557 N N . GLU A 1 72 ? 2.601 -4.608 -4.317 1.00 89.50 72 GLU A N 1
ATOM 558 C CA . GLU A 1 72 ? 3.621 -3.673 -4.781 1.00 89.50 72 GLU A CA 1
ATOM 559 C C . GLU A 1 72 ? 3.770 -2.447 -3.868 1.00 89.50 72 GLU A C 1
ATOM 561 O O . GLU A 1 72 ? 4.776 -1.739 -3.972 1.00 89.50 72 GLU A O 1
ATOM 566 N N . ALA A 1 73 ? 2.817 -2.217 -2.955 1.00 89.88 73 ALA A N 1
ATOM 567 C CA . ALA A 1 73 ? 2.888 -1.127 -1.993 1.00 89.88 73 ALA A CA 1
ATOM 568 C C . ALA A 1 73 ? 4.095 -1.311 -1.067 1.00 89.88 73 ALA A C 1
ATOM 570 O O . ALA A 1 73 ? 4.399 -2.409 -0.574 1.00 89.88 73 ALA A O 1
ATOM 571 N N . SER A 1 74 ? 4.809 -0.214 -0.814 1.00 90.31 74 SER A N 1
ATOM 572 C CA . SER A 1 74 ? 5.932 -0.253 0.111 1.00 90.31 74 SER A CA 1
ATOM 573 C C . SER A 1 74 ? 5.432 -0.510 1.537 1.00 90.31 74 SER A C 1
ATOM 575 O O . SER A 1 74 ? 4.305 -0.167 1.900 1.00 90.31 74 SER A O 1
ATOM 577 N N . LEU A 1 75 ? 6.279 -1.114 2.379 1.00 92.81 75 LEU A N 1
ATOM 578 C CA . LEU A 1 75 ? 5.948 -1.284 3.797 1.00 92.81 75 LEU A CA 1
ATOM 579 C C . LEU A 1 75 ? 5.692 0.068 4.476 1.00 92.81 75 LEU A C 1
ATOM 581 O O . LEU A 1 75 ? 4.849 0.142 5.362 1.00 92.81 75 LEU A O 1
ATOM 585 N N . LEU A 1 76 ? 6.411 1.112 4.054 1.00 92.94 76 LEU A N 1
ATOM 586 C CA . LEU A 1 76 ? 6.275 2.454 4.604 1.00 92.94 76 LEU A CA 1
ATOM 587 C C . LEU A 1 76 ? 4.907 3.049 4.265 1.00 92.94 76 LEU A C 1
ATOM 589 O O . LEU A 1 76 ? 4.218 3.478 5.180 1.00 92.94 76 LEU A O 1
ATOM 593 N N . ASP A 1 77 ? 4.488 2.995 2.999 1.00 93.38 77 ASP A N 1
ATOM 594 C CA . ASP A 1 77 ? 3.183 3.522 2.570 1.00 93.38 77 ASP A CA 1
ATOM 595 C C . ASP A 1 77 ? 2.036 2.714 3.172 1.00 93.38 77 ASP A C 1
ATOM 597 O O . ASP A 1 77 ? 1.045 3.276 3.621 1.00 93.38 77 ASP A O 1
ATOM 601 N N . SER A 1 78 ? 2.202 1.391 3.260 1.00 95.81 78 SER A N 1
ATOM 602 C CA . SER A 1 78 ? 1.207 0.516 3.889 1.00 95.81 78 SER A CA 1
ATOM 603 C C . SER A 1 78 ? 1.057 0.821 5.377 1.00 95.81 78 SER A C 1
ATOM 605 O O . SER A 1 78 ? -0.054 0.866 5.886 1.00 95.81 78 SER A O 1
ATOM 607 N N . LYS A 1 79 ? 2.171 1.038 6.088 1.00 97.12 79 LYS A N 1
ATOM 608 C CA . LYS A 1 79 ? 2.147 1.429 7.500 1.00 97.12 79 LYS A CA 1
ATOM 609 C C . LYS A 1 79 ? 1.523 2.813 7.664 1.00 97.12 79 LYS A C 1
ATOM 611 O O . LYS A 1 79 ? 0.636 2.958 8.493 1.00 97.12 79 LYS A O 1
ATOM 616 N N . ARG A 1 80 ? 1.956 3.784 6.854 1.00 96.25 80 ARG A N 1
ATOM 617 C CA . ARG A 1 80 ? 1.437 5.155 6.854 1.00 96.25 80 ARG A CA 1
ATOM 618 C C . ARG A 1 80 ? -0.078 5.169 6.666 1.00 96.25 80 ARG A C 1
ATOM 620 O O . ARG A 1 80 ? -0.763 5.810 7.446 1.00 96.25 80 ARG A O 1
ATOM 627 N N . TYR A 1 81 ? -0.591 4.387 5.720 1.00 97.00 81 TYR A N 1
ATOM 628 C CA . TYR A 1 81 ? -2.028 4.267 5.491 1.00 97.00 81 TYR A CA 1
ATOM 629 C C . TYR A 1 81 ? -2.786 3.771 6.723 1.00 97.00 81 TYR A C 1
ATOM 631 O O . TYR A 1 81 ? -3.813 4.334 7.087 1.00 97.00 81 TYR A O 1
ATOM 639 N N . VAL A 1 82 ? -2.276 2.737 7.399 1.00 97.44 82 VAL A N 1
ATOM 640 C CA . VAL A 1 82 ? -2.927 2.218 8.611 1.00 97.44 82 VAL A CA 1
ATOM 641 C C . VAL A 1 82 ? -2.778 3.175 9.802 1.00 97.44 82 VAL A C 1
ATOM 643 O O . VAL A 1 82 ? -3.689 3.244 10.625 1.00 97.44 82 VAL A O 1
ATOM 646 N N . ASP A 1 83 ? -1.667 3.914 9.895 1.00 96.75 83 ASP A N 1
ATOM 647 C CA . ASP A 1 83 ? -1.461 4.956 10.914 1.00 96.75 83 ASP A CA 1
ATOM 648 C C . ASP A 1 83 ? -2.421 6.147 10.725 1.00 96.75 83 ASP A C 1
ATOM 650 O O . ASP A 1 83 ? -2.894 6.701 11.710 1.00 96.75 83 ASP A O 1
ATOM 654 N N . GLU A 1 84 ? -2.674 6.557 9.477 1.00 95.56 84 GLU A N 1
ATOM 655 C CA . GLU A 1 84 ? -3.518 7.713 9.118 1.00 95.56 84 GLU A CA 1
ATOM 656 C C . GLU A 1 84 ? -5.016 7.379 9.044 1.00 95.56 84 GLU A C 1
ATOM 658 O O . GLU A 1 84 ? -5.848 8.271 8.891 1.00 95.56 84 GLU A O 1
ATOM 663 N N . LEU A 1 85 ? -5.376 6.099 9.134 1.00 90.69 85 LEU A N 1
ATOM 664 C CA . LEU A 1 85 ? -6.764 5.682 9.276 1.00 90.69 85 LEU A CA 1
ATOM 665 C C . LEU A 1 85 ? -7.271 6.119 10.654 1.00 90.69 85 LEU A C 1
ATOM 667 O O . LEU A 1 85 ? -6.768 5.643 11.664 1.00 90.69 85 LEU A O 1
ATOM 671 N N . ASP A 1 86 ? -8.292 6.971 10.704 1.00 78.25 86 ASP A N 1
ATOM 672 C CA . ASP A 1 86 ? -8.992 7.298 11.958 1.00 78.25 86 ASP A CA 1
ATOM 673 C C . ASP A 1 86 ? -9.848 6.122 12.439 1.00 78.25 86 ASP A C 1
ATOM 675 O O . ASP A 1 86 ? -10.832 5.803 11.741 1.00 78.25 86 ASP A O 1
#

Radius of gyration: 18.15 Å; chains: 1; bounding box: 47×43×28 Å

Secondary structure (DSSP, 8-state):
-HHHHHHHHHHHHHHHHHHHHHHHHHHHHHHHHH-SSHHHHHHHS-HHHHHHHHHHH-HHHHHHHHHHH-TTS-HHHHHHHHHH--

Organism: NCBI:txid2780544

Sequence (86 aa):
MLKLILVLVVVAALVLTMVTSRMARQRREEFSRRFPTYEDFAATVDGSKIRAVRDGEGMVAAVKVVRADFPEASLLDSKRYVDELD

pLDDT: mean 89.67, std 8.05, range [67.56, 98.19]